Protein AF-A0A3A0B5J9-F1 (afdb_monomer)

Mean predicted aligned error: 9.52 Å

Solvent-accessible surface area (backbone atoms only — not comparable to full-atom values): 6127 Å² total; per-residue (Å²): 56,30,18,74,75,42,80,84,83,63,90,56,80,74,46,79,64,74,96,51,80,87,45,75,89,36,50,66,55,52,53,46,54,67,70,73,50,54,71,71,51,49,57,49,48,29,68,74,70,72,49,86,77,60,63,69,62,48,49,53,73,71,42,89,69,79,77,87,82,84,82,86,49,81,62,35,27,30,33,38,40,47,69,48,98,86,68,50,76,48,77,48,78,44,69,42,120

Secondary structure (DSSP, 8-state):
-EESS--SS-----B---TTTT-GGGHHHHHHHHHHSHHHHHHHHHHHHT----HHHHHHHTSSPPPPPP--STT-EEEEEEE-TTS-EEEEEEE--

Nearest PDB structures (foldseek):
  4qxj-assembly1_Y  TM=2.976E-01  e=6.461E+00  Saccharomyces cerevisiae S288C
  4qz4-assembly1_Y  TM=2.850E-01  e=6.046E+00  Saccharomyces cerevisiae S288C
  4qz6-assembly1_Y  TM=2.990E-01  e=5.658E+00  Saccharomyces cerevisiae S288C

pLDDT: mean 77.98, std 10.68, range [54.66, 92.56]

Radius of gyration: 16.23 Å; Cα contacts (8 Å, |Δi|>4): 103; chains: 1; bounding box: 34×33×40 Å

Structure (mmCIF, N/CA/C/O backbone):
data_AF-A0A3A0B5J9-F1
#
_entry.id   AF-A0A3A0B5J9-F1
#
loop_
_atom_site.group_PDB
_atom_site.id
_atom_site.type_symbol
_atom_site.label_atom_id
_atom_site.label_alt_id
_atom_site.label_comp_id
_atom_site.label_asym_id
_atom_site.label_entity_id
_atom_site.label_seq_id
_atom_site.pdbx_PDB_ins_code
_atom_site.Cartn_x
_atom_site.Cartn_y
_atom_site.Cartn_z
_atom_site.occupancy
_atom_site.B_iso_or_equiv
_atom_site.auth_seq_id
_atom_site.auth_comp_id
_atom_site.auth_asym_id
_atom_site.auth_atom_id
_atom_site.pdbx_PDB_model_num
ATOM 1 N N . MET A 1 1 ? 3.384 1.639 2.467 1.00 86.75 1 MET A N 1
ATOM 2 C CA . MET A 1 1 ? 2.552 0.424 2.313 1.00 86.75 1 MET A CA 1
ATOM 3 C C . MET A 1 1 ? 1.522 0.402 3.421 1.00 86.75 1 MET A C 1
ATOM 5 O O . MET A 1 1 ? 1.827 0.862 4.517 1.00 86.75 1 MET A O 1
ATOM 9 N N . VAL A 1 2 ? 0.325 -0.096 3.136 1.00 88.19 2 VAL A N 1
ATOM 10 C CA . VAL A 1 2 ? -0.797 -0.121 4.076 1.00 88.19 2 VAL A CA 1
ATOM 11 C C . VAL A 1 2 ? -1.463 -1.493 4.061 1.00 88.19 2 VAL A C 1
ATOM 13 O O . VAL A 1 2 ? -1.669 -2.069 2.990 1.00 88.19 2 VAL A O 1
ATOM 16 N N . ASP A 1 3 ? -1.792 -1.968 5.256 1.00 90.88 3 ASP A N 1
ATOM 17 C CA . ASP A 1 3 ? -2.747 -3.036 5.539 1.00 90.88 3 ASP A CA 1
ATOM 18 C C . ASP A 1 3 ? -3.937 -2.394 6.263 1.00 90.88 3 ASP A C 1
ATOM 20 O O . ASP A 1 3 ? -3.767 -1.780 7.322 1.00 90.88 3 ASP A O 1
ATOM 24 N N . ASP A 1 4 ? -5.113 -2.443 5.643 1.00 88.56 4 ASP A N 1
ATOM 25 C CA . ASP A 1 4 ? -6.312 -1.773 6.136 1.00 88.56 4 ASP A CA 1
ATOM 26 C C . ASP A 1 4 ? -7.091 -2.598 7.166 1.00 88.56 4 ASP A C 1
ATOM 28 O O . ASP A 1 4 ? -7.925 -2.020 7.859 1.00 88.56 4 ASP A O 1
ATOM 32 N N . ASP A 1 5 ? -6.812 -3.896 7.320 1.00 89.81 5 ASP A N 1
ATOM 33 C CA . ASP A 1 5 ? -7.475 -4.766 8.295 1.00 89.81 5 ASP A CA 1
ATOM 34 C C . ASP A 1 5 ? -6.477 -5.650 9.053 1.00 89.81 5 ASP A C 1
ATOM 36 O O . ASP A 1 5 ? -6.538 -6.881 9.043 1.00 89.81 5 ASP A O 1
ATOM 40 N N . TYR A 1 6 ? -5.534 -4.994 9.724 1.00 90.25 6 TYR A N 1
ATOM 41 C CA . TYR A 1 6 ? -4.421 -5.655 10.386 1.00 90.25 6 TYR A CA 1
ATOM 42 C C . TYR A 1 6 ? -4.868 -6.457 11.619 1.00 90.25 6 TYR A C 1
ATOM 44 O O . TYR A 1 6 ? -5.330 -5.906 12.624 1.00 90.25 6 TYR A O 1
ATOM 52 N N . ASP A 1 7 ? -4.653 -7.772 11.588 1.00 88.25 7 ASP A N 1
ATOM 53 C CA . ASP A 1 7 ? -5.060 -8.689 12.659 1.00 88.25 7 ASP A CA 1
ATOM 54 C C . ASP A 1 7 ? -4.058 -8.781 13.827 1.00 88.25 7 ASP A C 1
ATOM 56 O O . ASP A 1 7 ? -4.381 -9.314 14.890 1.00 88.25 7 ASP A O 1
ATOM 60 N N . GLY A 1 8 ? -2.862 -8.203 13.675 1.00 85.88 8 GLY A N 1
ATOM 61 C CA . GLY A 1 8 ? -1.790 -8.258 14.672 1.00 85.88 8 GLY A CA 1
ATOM 62 C C . GLY A 1 8 ? -0.740 -9.343 14.432 1.00 85.88 8 GLY A C 1
ATOM 63 O O . GLY A 1 8 ? 0.254 -9.359 15.155 1.00 85.88 8 GLY A O 1
ATOM 64 N N . SER A 1 9 ? -0.937 -10.218 13.445 1.00 85.44 9 SER A N 1
ATOM 65 C CA . SER A 1 9 ? -0.052 -11.346 13.144 1.00 85.44 9 SER A CA 1
ATOM 66 C C . SER A 1 9 ? 0.720 -11.148 11.843 1.00 85.44 9 SER A C 1
ATOM 68 O O . SER A 1 9 ? 1.950 -11.200 11.841 1.00 85.44 9 SER A O 1
ATOM 70 N N . ASN A 1 10 ? 0.011 -10.875 10.748 1.00 85.94 10 ASN A N 1
ATOM 71 C CA . ASN A 1 10 ? 0.575 -10.815 9.409 1.00 85.94 10 ASN A CA 1
ATOM 72 C C . ASN A 1 10 ? 0.300 -9.452 8.794 1.00 85.94 10 ASN A C 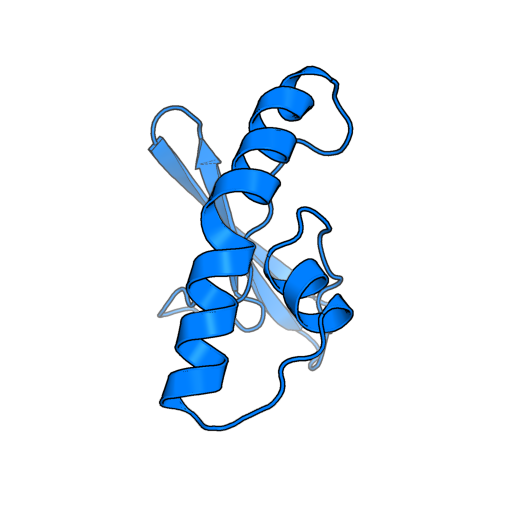1
ATOM 74 O O . ASN A 1 10 ? -0.812 -8.943 8.862 1.00 85.94 10 ASN A O 1
ATOM 78 N N . PHE A 1 11 ? 1.325 -8.871 8.176 1.00 86.44 11 PHE A N 1
ATOM 79 C CA . PHE A 1 11 ? 1.184 -7.629 7.430 1.00 86.44 11 PHE A CA 1
ATOM 80 C C . PHE A 1 11 ? 0.864 -7.953 5.972 1.00 86.44 11 PHE A C 1
ATOM 82 O O . PHE A 1 11 ? 1.742 -8.390 5.223 1.00 86.44 11 PHE A O 1
ATOM 89 N N . VAL A 1 12 ? -0.389 -7.750 5.570 1.00 86.75 12 VAL A N 1
ATOM 90 C CA . VAL A 1 12 ? -0.840 -8.000 4.201 1.00 86.75 12 VAL A CA 1
ATOM 91 C C . VAL A 1 12 ? -0.915 -6.673 3.461 1.00 86.75 12 VAL A C 1
ATOM 93 O O . VAL A 1 12 ? -1.777 -5.840 3.719 1.00 86.75 12 VAL A O 1
ATOM 96 N N . VAL A 1 13 ? -0.010 -6.468 2.503 1.00 84.69 13 VAL A N 1
ATOM 97 C CA . VAL A 1 13 ? 0.007 -5.231 1.713 1.00 84.69 13 VAL A CA 1
ATOM 98 C C . VAL A 1 13 ? -1.233 -5.179 0.826 1.00 84.69 13 VAL A C 1
ATOM 100 O O . VAL A 1 13 ? -1.342 -5.920 -0.149 1.00 84.69 13 VAL A O 1
ATOM 103 N N . LYS A 1 14 ? -2.154 -4.273 1.153 1.00 84.25 14 LYS A N 1
ATOM 104 C CA . LYS A 1 14 ? -3.349 -3.985 0.350 1.00 84.25 14 LYS A CA 1
ATOM 105 C C . LYS A 1 14 ? -3.096 -2.870 -0.644 1.00 84.25 14 LYS A C 1
ATOM 107 O O . LYS A 1 14 ? -3.552 -2.936 -1.779 1.00 84.25 14 LYS A O 1
ATOM 112 N N . GLN A 1 15 ? -2.336 -1.862 -0.223 1.00 76.56 15 GLN A N 1
ATOM 113 C CA . GLN A 1 15 ? -2.031 -0.713 -1.060 1.00 76.56 15 GLN A CA 1
ATOM 114 C C . GLN A 1 15 ? -0.634 -0.162 -0.767 1.00 76.56 15 GLN A C 1
ATOM 116 O O . GLN A 1 15 ? -0.132 -0.184 0.364 1.00 76.56 15 GLN A O 1
ATOM 121 N N . VAL A 1 16 ? 0.012 0.358 -1.807 1.00 75.75 16 VAL A N 1
ATOM 122 C CA . VAL A 1 16 ? 1.294 1.057 -1.708 1.00 75.75 16 VAL A CA 1
ATOM 123 C C . VAL A 1 16 ? 1.047 2.540 -1.950 1.00 75.75 16 VAL A C 1
ATOM 125 O O . VAL A 1 16 ? 0.341 2.920 -2.876 1.00 75.75 16 VAL A O 1
ATOM 128 N N . PHE A 1 17 ? 1.619 3.369 -1.084 1.00 71.25 17 PHE A N 1
ATOM 129 C CA . PHE A 1 17 ? 1.539 4.821 -1.161 1.00 71.25 17 PHE A CA 1
ATOM 130 C C . PHE A 1 17 ? 2.959 5.335 -1.339 1.00 71.25 17 PHE A C 1
ATOM 132 O O . PHE A 1 17 ? 3.867 4.893 -0.627 1.00 71.25 17 PHE A O 1
ATOM 139 N N . PHE A 1 18 ? 3.142 6.255 -2.278 1.00 68.62 18 PHE A N 1
ATOM 140 C CA . PHE A 1 18 ? 4.423 6.892 -2.543 1.00 68.62 18 PHE A CA 1
ATOM 141 C C . PHE A 1 18 ? 4.375 8.314 -1.990 1.00 68.62 18 PHE A C 1
ATOM 143 O O . PHE A 1 18 ? 3.553 9.126 -2.408 1.00 68.62 18 PHE A O 1
ATOM 150 N N . CYS A 1 19 ? 5.252 8.628 -1.038 1.00 59.94 19 CYS A N 1
ATOM 151 C CA . CYS A 1 19 ? 5.226 9.884 -0.277 1.00 59.94 19 CYS A CA 1
ATOM 152 C C . CYS A 1 19 ? 5.730 11.117 -1.062 1.00 59.94 19 CYS A C 1
ATOM 154 O O . CYS A 1 19 ? 6.212 12.073 -0.458 1.00 59.94 19 CYS A O 1
ATOM 156 N N . GLY A 1 20 ? 5.654 11.097 -2.395 1.00 58.03 20 GLY A N 1
ATOM 157 C CA . GLY A 1 20 ? 6.221 12.131 -3.263 1.00 58.03 20 GLY A CA 1
ATOM 158 C C . GLY A 1 20 ? 5.263 13.229 -3.722 1.00 58.03 20 GLY A C 1
ATOM 159 O O . GLY A 1 20 ? 5.704 14.341 -4.010 1.00 58.03 20 GLY A O 1
ATOM 160 N N . GLY A 1 21 ? 3.956 12.950 -3.745 1.00 60.91 21 GLY A N 1
ATOM 161 C CA . GLY A 1 21 ? 2.930 13.918 -4.152 1.00 60.91 21 GLY A CA 1
ATOM 162 C C . GLY A 1 21 ? 3.223 14.591 -5.503 1.00 60.91 21 GLY A C 1
ATOM 163 O O . GLY A 1 21 ? 3.650 13.935 -6.453 1.00 60.91 21 GLY A O 1
ATOM 164 N N . ASP A 1 22 ? 3.007 15.909 -5.570 1.00 60.94 22 ASP A N 1
ATOM 165 C CA . ASP A 1 22 ? 3.213 16.761 -6.759 1.00 60.94 22 ASP A CA 1
ATOM 166 C C . ASP A 1 22 ? 4.508 17.581 -6.725 1.00 60.94 22 ASP A C 1
ATOM 168 O O . ASP A 1 22 ? 4.655 18.572 -7.440 1.00 60.94 22 ASP A O 1
ATOM 172 N N . LYS A 1 23 ? 5.472 17.197 -5.883 1.00 68.50 23 LYS A N 1
ATOM 173 C CA . LYS A 1 23 ? 6.777 17.861 -5.888 1.00 68.50 23 LYS A CA 1
ATOM 174 C C . LYS A 1 23 ? 7.528 17.511 -7.172 1.00 68.50 23 LYS A C 1
ATOM 176 O O . LYS A 1 23 ? 7.629 16.341 -7.535 1.00 68.50 23 LYS A O 1
ATOM 181 N N . SER A 1 24 ? 8.138 18.517 -7.795 1.00 67.00 24 SER A N 1
ATOM 182 C CA . SER A 1 24 ? 8.875 18.393 -9.065 1.00 67.00 24 SER A CA 1
ATOM 183 C C . SER A 1 24 ? 10.018 17.370 -9.028 1.00 67.00 24 SER A C 1
ATOM 185 O O . SER A 1 24 ? 10.423 16.818 -10.047 1.00 67.00 24 SER A O 1
ATOM 187 N N . GLU A 1 25 ? 10.541 17.078 -7.837 1.00 66.19 25 GLU A N 1
ATOM 188 C CA . GLU A 1 25 ? 11.561 16.050 -7.597 1.00 66.19 25 GLU A CA 1
ATOM 189 C C . GLU A 1 25 ? 11.070 14.634 -7.962 1.00 66.19 25 GLU A C 1
ATOM 191 O O . GLU A 1 25 ? 11.877 13.769 -8.303 1.00 66.19 25 GLU A O 1
ATOM 196 N N . PHE A 1 26 ? 9.751 14.407 -7.971 1.00 66.62 26 PHE A N 1
ATOM 197 C CA . PHE A 1 26 ? 9.126 13.126 -8.307 1.00 66.62 26 PHE A CA 1
ATOM 198 C C . PHE A 1 26 ? 8.681 13.030 -9.769 1.00 66.62 26 PHE A C 1
ATOM 200 O O . PHE A 1 26 ? 8.269 11.953 -10.194 1.00 66.62 26 PHE A O 1
ATOM 207 N N . ASP A 1 27 ? 8.829 14.083 -10.580 1.00 69.88 27 ASP A N 1
ATOM 208 C CA . ASP A 1 27 ? 8.378 14.085 -11.981 1.00 69.88 27 ASP A CA 1
ATOM 209 C C . ASP A 1 27 ? 9.099 13.037 -12.834 1.00 69.88 27 ASP A C 1
ATOM 211 O O . ASP A 1 27 ? 8.493 12.381 -13.682 1.00 69.88 27 ASP A O 1
ATOM 215 N N . LYS A 1 28 ? 10.403 12.836 -12.603 1.00 67.00 28 LYS A N 1
ATOM 216 C CA . LYS A 1 28 ? 11.180 11.794 -13.298 1.00 67.00 28 LYS A CA 1
ATOM 217 C C . LYS A 1 28 ? 10.700 10.393 -12.925 1.00 67.00 28 LYS A C 1
ATOM 219 O O . LYS A 1 28 ? 10.651 9.515 -13.781 1.00 67.00 28 LYS A O 1
ATOM 224 N N . TRP A 1 29 ? 10.334 10.199 -11.661 1.00 65.00 29 TRP A N 1
ATOM 225 C CA . TRP A 1 29 ? 9.815 8.932 -11.162 1.00 65.00 29 TRP A CA 1
ATOM 226 C C . TRP A 1 29 ? 8.388 8.670 -11.665 1.00 65.00 29 TRP A C 1
ATOM 228 O O . TRP A 1 29 ? 8.134 7.576 -12.162 1.00 65.00 29 TRP A O 1
ATOM 238 N N . LYS A 1 30 ? 7.504 9.683 -11.660 1.00 66.62 30 LYS A N 1
ATOM 239 C CA . LYS A 1 30 ? 6.160 9.625 -12.265 1.00 66.62 30 LYS A CA 1
ATOM 240 C C . LYS A 1 30 ? 6.239 9.220 -13.741 1.00 66.62 30 LYS A C 1
ATOM 242 O O . LYS A 1 30 ? 5.616 8.242 -14.139 1.00 66.62 30 LYS A O 1
ATOM 247 N N . LYS A 1 31 ? 7.102 9.885 -14.521 1.00 69.44 31 LYS A N 1
ATOM 248 C CA . LYS A 1 31 ? 7.362 9.526 -15.929 1.00 69.44 31 LYS A CA 1
ATOM 249 C C . LYS A 1 31 ? 7.872 8.093 -16.080 1.00 69.44 31 LYS A C 1
ATOM 251 O O . LYS A 1 31 ? 7.445 7.387 -16.987 1.00 69.44 31 LYS A O 1
ATOM 256 N N . GLY A 1 32 ? 8.768 7.650 -15.197 1.00 66.12 32 GLY A N 1
ATOM 257 C CA . GLY A 1 32 ? 9.247 6.269 -15.174 1.00 66.12 32 GLY A CA 1
ATOM 258 C C . GLY A 1 32 ? 8.118 5.262 -14.943 1.00 66.12 32 GLY A C 1
ATOM 259 O O . GLY A 1 32 ? 8.007 4.304 -15.701 1.00 66.12 32 GLY A O 1
ATOM 260 N N . LEU A 1 33 ? 7.256 5.505 -13.952 1.00 63.53 33 LEU A N 1
ATOM 261 C CA . LEU A 1 33 ? 6.129 4.635 -13.606 1.00 63.53 33 LEU A CA 1
ATOM 262 C C . LEU A 1 33 ? 5.111 4.519 -14.751 1.00 63.53 33 LEU A C 1
ATOM 264 O O . LEU A 1 33 ? 4.691 3.411 -15.085 1.00 63.53 33 LEU A O 1
ATOM 268 N N . ASP A 1 34 ? 4.782 5.643 -15.394 1.00 62.94 34 ASP A N 1
ATOM 269 C CA . ASP A 1 34 ? 3.883 5.666 -16.552 1.00 62.94 34 ASP A CA 1
ATOM 270 C C . ASP A 1 34 ? 4.465 4.901 -17.750 1.00 62.94 34 ASP A C 1
ATOM 272 O O . ASP A 1 34 ? 3.728 4.247 -18.485 1.00 62.94 34 ASP A O 1
ATOM 276 N N . THR A 1 35 ? 5.793 4.914 -17.921 1.00 61.12 35 THR A N 1
ATOM 277 C CA . THR A 1 35 ? 6.459 4.268 -19.066 1.00 61.12 35 THR A CA 1
ATOM 278 C C . THR A 1 35 ? 6.699 2.763 -18.858 1.00 61.12 35 THR A C 1
ATOM 280 O O . THR A 1 35 ? 6.763 2.012 -19.830 1.00 61.12 35 THR A O 1
ATOM 283 N N . LEU A 1 36 ? 6.864 2.287 -17.614 1.00 55.47 36 LEU A N 1
ATOM 284 C CA . LEU A 1 36 ? 7.468 0.969 -17.345 1.00 55.47 36 LEU A CA 1
ATOM 285 C C . LEU A 1 36 ? 6.512 -0.220 -17.181 1.00 55.47 36 LEU A C 1
ATOM 287 O O . LEU A 1 36 ? 6.987 -1.352 -17.258 1.00 55.47 36 LEU A O 1
ATOM 291 N N . ALA A 1 37 ? 5.208 -0.036 -16.961 1.00 54.66 37 ALA A N 1
ATOM 292 C CA . ALA A 1 37 ? 4.379 -1.170 -16.517 1.00 54.66 37 ALA A CA 1
ATOM 293 C C . ALA A 1 37 ? 3.024 -1.341 -17.208 1.00 54.66 37 ALA A C 1
ATOM 295 O O . ALA A 1 37 ? 2.488 -2.455 -17.190 1.00 54.66 37 ALA A O 1
ATOM 296 N N . LYS A 1 38 ? 2.465 -0.289 -17.813 1.00 61.19 38 LYS A N 1
ATOM 297 C CA . LYS A 1 38 ? 1.034 -0.278 -18.134 1.00 61.19 38 LYS A CA 1
ATOM 298 C C . LYS A 1 38 ? 0.692 -1.091 -19.386 1.00 61.19 38 LYS A C 1
ATOM 300 O O . LYS A 1 38 ? -0.061 -2.062 -19.306 1.00 61.19 38 LYS A O 1
ATOM 305 N N . ASP A 1 39 ? 1.354 -0.816 -20.505 1.00 64.81 39 ASP A N 1
ATOM 306 C CA . ASP A 1 39 ? 0.998 -1.440 -21.787 1.00 64.81 39 ASP A CA 1
ATOM 307 C C . ASP A 1 39 ? 1.342 -2.930 -21.870 1.00 64.81 39 ASP A C 1
ATOM 309 O O . ASP A 1 39 ? 0.581 -3.734 -22.416 1.00 64.81 39 ASP A O 1
ATOM 313 N N . GLY A 1 40 ? 2.500 -3.322 -21.334 1.00 68.75 40 GLY A N 1
ATOM 314 C CA . GLY A 1 40 ? 2.978 -4.703 -21.411 1.00 68.75 40 GLY A CA 1
ATOM 315 C C . GLY A 1 40 ? 2.206 -5.655 -20.497 1.00 68.75 40 GLY A C 1
ATOM 316 O O . GLY A 1 40 ? 1.937 -6.796 -20.879 1.00 68.75 40 GLY A O 1
ATOM 317 N N . THR A 1 41 ? 1.844 -5.196 -19.297 1.00 72.38 41 THR A N 1
ATOM 318 C CA . THR A 1 41 ? 1.143 -6.010 -18.294 1.00 72.38 41 THR A CA 1
ATOM 319 C C . THR A 1 41 ? -0.333 -6.149 -18.640 1.00 72.38 41 THR A C 1
ATOM 321 O O . THR A 1 41 ? -0.847 -7.268 -18.623 1.00 72.38 41 THR A O 1
ATOM 324 N N . LYS A 1 42 ? -0.988 -5.053 -19.051 1.00 74.50 42 LYS A N 1
ATOM 325 C CA . LYS A 1 42 ? -2.394 -5.059 -19.474 1.00 74.50 42 LYS A CA 1
ATOM 326 C C . LYS A 1 42 ? -2.632 -6.016 -20.638 1.00 74.50 42 LYS A C 1
ATOM 328 O O . LYS A 1 42 ? -3.396 -6.966 -20.500 1.00 74.50 42 LYS A O 1
ATOM 333 N N . LYS A 1 43 ? -1.878 -5.860 -21.736 1.00 80.06 43 LYS A N 1
ATOM 334 C CA . LYS A 1 43 ? -2.017 -6.711 -22.933 1.00 80.06 43 LYS A CA 1
ATOM 335 C C . LYS A 1 43 ? -1.790 -8.192 -22.634 1.00 80.06 43 LYS A C 1
ATOM 337 O O . LYS A 1 43 ? -2.432 -9.056 -23.229 1.00 80.06 43 LYS A O 1
ATOM 342 N N . LYS A 1 44 ? -0.871 -8.515 -21.716 1.00 82.25 44 LYS A N 1
ATOM 343 C CA . LYS A 1 44 ? -0.656 -9.900 -21.272 1.00 82.25 44 LYS A CA 1
ATOM 344 C C . LYS A 1 44 ? -1.842 -10.427 -20.465 1.00 82.25 44 LYS A C 1
ATOM 346 O O . LYS A 1 44 ? -2.239 -11.570 -20.692 1.00 82.25 44 L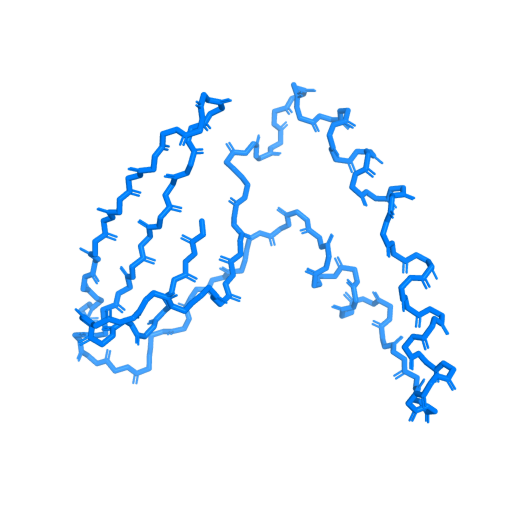YS A O 1
ATOM 351 N N . ALA A 1 45 ? -2.400 -9.625 -19.559 1.00 78.06 45 ALA A N 1
ATOM 352 C CA . ALA A 1 45 ? -3.557 -10.002 -18.753 1.00 78.06 45 ALA A CA 1
ATOM 353 C C . ALA A 1 45 ? -4.806 -10.226 -19.623 1.00 78.06 45 ALA A C 1
ATOM 355 O O . ALA A 1 45 ? -5.403 -11.297 -19.543 1.00 78.06 45 ALA A O 1
ATOM 356 N N . GLU A 1 46 ? -5.123 -9.295 -20.527 1.00 84.69 46 GLU A N 1
ATOM 357 C CA . GLU A 1 46 ? -6.245 -9.410 -21.475 1.00 84.69 46 GLU A CA 1
ATOM 358 C C . GLU A 1 46 ? -6.120 -10.662 -22.346 1.00 84.69 46 GLU A C 1
ATOM 360 O O . GLU A 1 46 ? -7.053 -11.456 -22.453 1.00 84.69 46 GLU A O 1
ATOM 365 N N . LYS A 1 47 ? -4.928 -10.911 -22.905 1.00 87.44 47 LYS A N 1
ATOM 366 C CA . LYS A 1 47 ? -4.672 -12.089 -23.745 1.00 87.44 47 LYS A CA 1
ATOM 367 C C . LYS A 1 47 ? -4.781 -13.409 -22.977 1.00 87.44 47 LYS A C 1
ATOM 369 O O . LYS A 1 47 ? -5.255 -14.398 -23.533 1.00 87.44 47 LYS A O 1
ATOM 374 N N . THR A 1 48 ? -4.303 -13.446 -21.734 1.00 87.56 48 THR A N 1
ATOM 375 C CA . THR A 1 48 ? -4.246 -14.680 -20.931 1.00 87.56 48 THR A CA 1
ATOM 376 C C . THR A 1 48 ? -5.610 -15.024 -20.343 1.00 87.56 48 THR A C 1
ATOM 378 O O . THR A 1 48 ? -6.013 -16.183 -20.369 1.00 87.56 48 THR A O 1
ATOM 381 N N . LEU A 1 49 ? -6.326 -14.019 -19.838 1.00 85.62 49 LEU A N 1
ATOM 382 C CA . LEU A 1 49 ? -7.604 -14.194 -19.151 1.00 85.62 49 LEU A CA 1
ATOM 383 C C . LEU A 1 49 ? -8.810 -14.039 -20.090 1.00 85.62 49 LEU A C 1
ATOM 385 O O . LEU A 1 49 ? -9.917 -14.387 -19.694 1.00 85.62 49 LEU A O 1
ATOM 389 N N . LYS A 1 50 ? -8.598 -13.575 -21.333 1.00 87.25 50 LYS A N 1
ATOM 390 C CA . LYS A 1 50 ? -9.646 -13.280 -22.330 1.00 87.25 50 LYS A CA 1
ATOM 391 C C . LYS A 1 50 ? -10.707 -12.324 -21.783 1.00 87.25 50 LYS A C 1
ATOM 393 O O . LYS A 1 50 ? -11.904 -12.569 -21.908 1.00 87.25 50 LYS A O 1
ATOM 398 N N . ILE A 1 51 ? -10.238 -11.252 -21.159 1.00 88.00 51 ILE A N 1
ATOM 399 C CA . ILE A 1 51 ? -11.063 -10.183 -20.595 1.00 88.00 51 ILE A CA 1
ATOM 400 C C . ILE A 1 51 ? -10.700 -8.860 -21.261 1.00 88.00 51 ILE A C 1
ATOM 402 O O . ILE A 1 51 ? -9.580 -8.709 -21.749 1.00 88.00 51 ILE A O 1
ATOM 406 N N . GLU A 1 52 ? -11.625 -7.909 -21.233 1.00 80.75 52 GLU A N 1
ATOM 407 C CA . GLU A 1 52 ? -11.339 -6.504 -21.521 1.00 80.75 52 GLU A CA 1
ATOM 408 C C . GLU A 1 52 ? -11.077 -5.786 -20.199 1.00 80.75 52 GLU A C 1
ATOM 410 O O . GLU A 1 52 ? -11.820 -5.964 -19.229 1.00 80.75 52 GLU A O 1
ATOM 415 N N . ILE A 1 53 ? -9.987 -5.024 -20.135 1.00 79.00 53 ILE A N 1
ATOM 416 C CA . ILE A 1 53 ? -9.616 -4.275 -18.939 1.00 79.00 53 ILE A CA 1
ATOM 417 C C . ILE A 1 53 ? -9.900 -2.798 -19.191 1.00 79.00 53 ILE A C 1
ATOM 419 O O . ILE A 1 53 ? -9.292 -2.197 -20.073 1.00 79.00 53 ILE A O 1
ATOM 423 N N . ASP A 1 54 ? -10.768 -2.219 -18.362 1.00 80.25 54 ASP A N 1
ATOM 424 C CA . ASP A 1 54 ? -11.041 -0.782 -18.332 1.00 80.25 54 ASP A CA 1
ATOM 425 C C . ASP A 1 54 ? -9.743 0.014 -18.108 1.00 80.25 54 ASP A C 1
ATOM 427 O O . ASP A 1 54 ? -9.057 -0.139 -17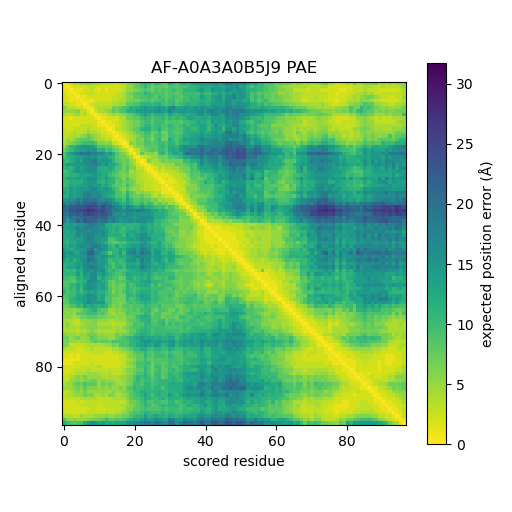.091 1.00 80.25 54 ASP A O 1
ATOM 431 N N . ASP A 1 55 ? -9.413 0.847 -19.094 1.00 74.25 55 ASP A N 1
ATOM 432 C CA . ASP A 1 55 ? -8.240 1.713 -19.144 1.00 74.25 55 ASP A CA 1
ATOM 433 C C . ASP A 1 55 ? -8.166 2.636 -17.929 1.00 74.25 55 ASP A C 1
ATOM 435 O O . ASP A 1 55 ? -7.109 2.727 -17.309 1.00 74.25 55 ASP A O 1
ATOM 439 N N . GLU A 1 56 ? -9.283 3.248 -17.533 1.00 73.56 56 GLU A N 1
ATOM 440 C CA . GLU A 1 56 ? -9.335 4.164 -16.395 1.00 73.56 56 GLU A CA 1
ATOM 441 C C . GLU A 1 56 ? -9.102 3.406 -15.085 1.00 73.56 56 GLU A C 1
ATOM 443 O O . GLU A 1 56 ? -8.328 3.836 -14.224 1.00 73.56 56 GLU A O 1
ATOM 448 N N . ALA A 1 57 ? -9.712 2.227 -14.940 1.00 70.75 57 ALA A N 1
ATOM 449 C CA . ALA A 1 57 ? -9.518 1.387 -13.762 1.00 70.75 57 ALA A CA 1
ATOM 450 C C . ALA A 1 57 ? -8.073 0.866 -13.651 1.00 70.75 57 ALA A C 1
AT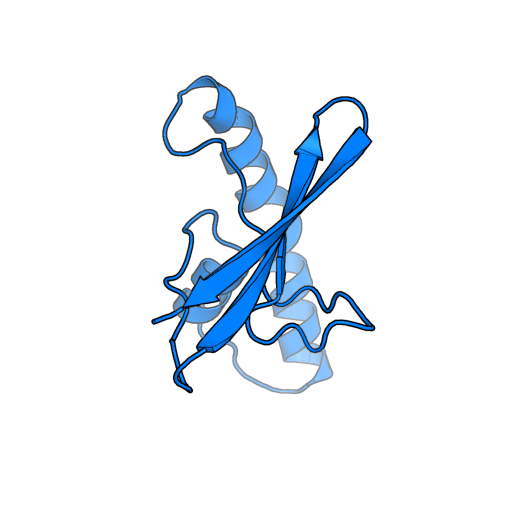OM 452 O O . ALA A 1 57 ? -7.537 0.764 -12.542 1.00 70.75 57 ALA A O 1
ATOM 453 N N . PHE A 1 58 ? -7.437 0.556 -14.783 1.00 72.75 58 PHE A N 1
ATOM 454 C CA . PHE A 1 58 ? -6.053 0.090 -14.844 1.00 72.75 58 PHE A CA 1
ATOM 455 C C . PHE A 1 58 ? -5.054 1.222 -14.590 1.00 72.75 58 PHE A C 1
ATOM 457 O O . PHE A 1 58 ? -4.100 1.045 -13.828 1.00 72.75 58 PHE A O 1
ATOM 464 N N . ASP A 1 59 ? -5.305 2.405 -15.151 1.00 68.88 59 ASP A N 1
ATOM 465 C CA . ASP A 1 59 ? -4.525 3.611 -14.880 1.00 68.88 59 ASP A CA 1
ATOM 466 C C . ASP A 1 59 ? -4.630 4.046 -13.428 1.00 68.88 59 ASP A C 1
ATOM 468 O O . ASP A 1 59 ? -3.638 4.485 -12.846 1.00 68.88 59 ASP A O 1
ATOM 472 N N . ARG A 1 60 ? -5.805 3.872 -12.823 1.00 67.38 60 ARG A N 1
ATOM 473 C CA . ARG A 1 60 ? -6.018 4.089 -11.398 1.00 67.38 60 ARG A CA 1
ATOM 474 C C . ARG A 1 60 ? -5.219 3.096 -10.552 1.00 67.38 60 ARG A C 1
ATOM 476 O O . ARG A 1 60 ? -4.536 3.513 -9.623 1.00 67.38 60 ARG A O 1
ATOM 483 N N . LEU A 1 61 ? -5.259 1.803 -10.887 1.00 66.81 61 LEU A N 1
ATOM 484 C CA . LEU A 1 61 ? -4.550 0.749 -10.148 1.00 66.81 61 LEU A CA 1
ATOM 485 C C . LEU A 1 61 ? -3.024 0.927 -10.174 1.00 66.81 61 LEU A C 1
ATOM 487 O O . LEU A 1 61 ? -2.362 0.727 -9.158 1.00 66.81 61 LEU A O 1
ATOM 491 N N . TYR A 1 62 ? -2.470 1.304 -11.327 1.00 63.56 62 TYR A N 1
ATOM 492 C CA . TYR A 1 62 ? -1.034 1.556 -11.513 1.00 63.56 62 TYR A CA 1
ATOM 493 C C . TYR A 1 62 ? -0.678 3.048 -11.443 1.00 63.56 62 TYR A C 1
ATOM 495 O O . TYR A 1 62 ? 0.402 3.462 -11.872 1.00 63.56 62 TYR A O 1
ATOM 503 N N . GLY A 1 63 ? -1.599 3.862 -10.931 1.00 64.25 63 GLY A N 1
ATOM 504 C CA . GLY A 1 63 ? -1.449 5.300 -10.798 1.00 64.25 63 GLY A CA 1
ATOM 505 C C . GLY A 1 63 ? -0.653 5.692 -9.557 1.00 64.25 63 GLY A C 1
ATOM 506 O O . GLY A 1 63 ? -0.337 4.886 -8.686 1.00 64.25 63 GLY A O 1
ATOM 507 N N . HIS A 1 64 ? -0.339 6.981 -9.463 1.00 65.94 64 HIS A N 1
ATOM 508 C CA . HIS A 1 64 ? 0.338 7.573 -8.304 1.00 65.94 64 HIS A CA 1
ATOM 509 C C . HIS A 1 64 ? -0.646 8.212 -7.308 1.00 65.94 64 HIS A C 1
ATOM 511 O O . HIS A 1 64 ? -0.225 8.795 -6.307 1.00 65.94 64 HIS A O 1
ATOM 517 N N . ILE A 1 65 ? -1.951 8.127 -7.586 1.00 68.31 65 ILE A N 1
ATOM 518 C CA . ILE A 1 65 ? -2.998 8.700 -6.745 1.00 68.31 65 ILE A CA 1
ATOM 519 C C . ILE A 1 65 ? -3.332 7.716 -5.632 1.00 68.31 65 ILE A C 1
ATOM 521 O O . ILE A 1 65 ? -3.609 6.540 -5.840 1.00 68.31 65 ILE A O 1
ATOM 525 N N . SER A 1 66 ? -3.290 8.238 -4.419 1.00 71.00 66 SER A N 1
ATOM 526 C CA . SER A 1 66 ? -3.597 7.502 -3.207 1.00 71.00 66 SER A CA 1
ATOM 527 C C . SER A 1 66 ? -5.110 7.433 -2.996 1.00 71.00 66 SER A C 1
ATOM 529 O O . SER A 1 66 ? -5.777 8.465 -3.000 1.00 71.00 66 SER A O 1
ATOM 531 N N . HIS A 1 67 ? -5.652 6.233 -2.792 1.00 75.00 67 HIS A N 1
ATOM 532 C CA . HIS A 1 67 ? -7.068 6.034 -2.468 1.00 75.00 67 HIS A CA 1
ATOM 533 C C . HIS A 1 67 ? -7.370 6.150 -0.967 1.00 75.00 67 HIS A C 1
ATOM 535 O O . HIS A 1 67 ? -6.515 5.798 -0.148 1.00 75.00 67 HIS A O 1
ATOM 541 N N . PRO A 1 68 ? -8.576 6.631 -0.604 1.00 82.06 68 PRO A N 1
ATOM 542 C CA . PRO A 1 68 ? -9.040 6.613 0.776 1.00 82.06 68 PRO A CA 1
ATOM 543 C C . PRO A 1 68 ? -9.228 5.175 1.270 1.00 82.06 68 PRO A C 1
ATOM 545 O O . PRO A 1 68 ? -9.553 4.275 0.499 1.00 82.06 68 PRO A O 1
ATOM 548 N N . ILE A 1 69 ? -9.042 4.978 2.574 1.00 83.88 69 ILE A N 1
ATOM 549 C CA . ILE A 1 69 ? -9.236 3.687 3.237 1.00 83.88 69 ILE A CA 1
ATOM 550 C C . ILE A 1 69 ? -10.669 3.639 3.767 1.00 83.88 69 ILE A C 1
ATOM 552 O O . ILE A 1 69 ? -11.070 4.503 4.548 1.00 83.88 69 ILE A O 1
ATOM 556 N N . GLU A 1 70 ? -11.438 2.634 3.355 1.00 85.75 70 GLU A N 1
ATOM 557 C CA . GLU A 1 70 ? -12.785 2.417 3.881 1.00 85.75 70 GLU A CA 1
ATOM 558 C C . GLU A 1 70 ? -12.727 1.839 5.301 1.00 85.75 70 GLU A C 1
ATOM 560 O O . GLU A 1 70 ? -12.151 0.772 5.540 1.00 85.75 70 GLU A O 1
ATOM 565 N N . ILE A 1 71 ? -13.371 2.524 6.248 1.00 87.88 71 ILE A N 1
ATOM 566 C CA . ILE A 1 71 ? -13.536 2.027 7.616 1.00 87.88 71 ILE A CA 1
ATOM 567 C C . ILE A 1 71 ? -14.801 1.175 7.665 1.00 87.88 71 ILE A C 1
ATOM 569 O O . ILE A 1 71 ? -15.917 1.687 7.606 1.00 87.88 71 ILE A O 1
ATOM 573 N N . LYS A 1 72 ? -14.625 -0.143 7.758 1.00 87.50 72 LYS A N 1
ATOM 574 C CA . LYS A 1 72 ? -15.721 -1.123 7.759 1.00 87.50 72 LYS A CA 1
ATOM 575 C C . LYS A 1 72 ? -16.214 -1.443 9.165 1.00 87.50 72 LYS A C 1
ATOM 577 O O . LYS A 1 72 ? -17.371 -1.818 9.338 1.00 87.50 72 LYS A O 1
ATOM 582 N N . LYS A 1 73 ? -15.342 -1.329 10.170 1.00 89.06 73 LYS A N 1
ATOM 583 C CA . LYS A 1 73 ? -15.650 -1.663 11.565 1.00 89.06 73 LYS A CA 1
ATOM 584 C C . LYS A 1 73 ? -15.044 -0.655 12.534 1.00 89.06 73 LYS A C 1
ATOM 586 O O . LYS A 1 73 ? -13.941 -0.158 12.323 1.00 89.06 73 LYS A O 1
ATOM 591 N N . LYS A 1 74 ? -15.751 -0.406 13.636 1.00 86.75 74 LYS A N 1
ATOM 592 C CA . LYS A 1 74 ? -15.228 0.385 14.752 1.00 86.75 74 LYS A CA 1
ATOM 593 C C . LYS A 1 74 ? -14.023 -0.327 15.369 1.00 86.75 74 LYS A C 1
ATOM 595 O O . LYS A 1 74 ? -14.102 -1.520 15.663 1.00 86.75 74 LYS A O 1
ATOM 600 N N . GLY A 1 75 ? -12.916 0.388 15.554 1.00 87.44 75 GLY A N 1
ATOM 601 C CA . GLY A 1 75 ? -11.660 -0.181 16.047 1.00 87.44 75 GLY A CA 1
ATOM 602 C C . GLY A 1 75 ? -10.861 -0.952 14.991 1.00 87.44 75 GLY A C 1
ATOM 603 O O . GLY A 1 75 ? -9.988 -1.741 15.355 1.00 87.44 75 GLY A O 1
ATOM 604 N N . GLN A 1 76 ? -11.151 -0.760 13.698 1.00 90.31 76 GLN A N 1
ATOM 605 C CA . GLN A 1 76 ? -10.351 -1.329 12.610 1.00 90.31 76 GLN A CA 1
ATOM 606 C C . GLN A 1 76 ? -8.893 -0.887 12.747 1.00 90.31 76 GLN A C 1
ATOM 608 O O . GLN A 1 76 ? -8.601 0.304 12.875 1.00 90.31 76 GLN A O 1
ATOM 613 N N . LYS A 1 77 ? -7.980 -1.858 12.739 1.00 91.38 77 LYS A N 1
ATOM 614 C CA . LYS A 1 77 ? -6.549 -1.601 12.855 1.00 91.38 77 LYS A CA 1
ATOM 615 C C . LYS A 1 77 ? -5.961 -1.422 11.467 1.00 91.38 77 LYS A C 1
ATOM 617 O O . LYS A 1 77 ? -6.025 -2.327 10.646 1.00 91.38 77 LYS A O 1
ATOM 622 N N . ILE A 1 78 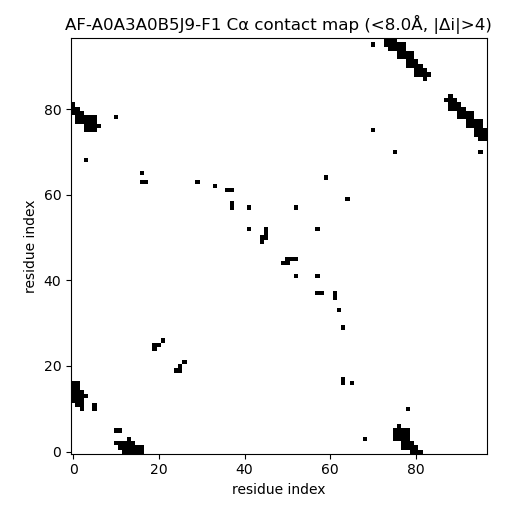? -5.349 -0.273 11.239 1.00 91.56 78 ILE A N 1
ATOM 623 C CA . ILE A 1 78 ? -4.692 0.069 9.983 1.00 91.56 78 ILE A CA 1
ATOM 624 C C . ILE A 1 78 ? -3.192 0.081 10.249 1.00 91.56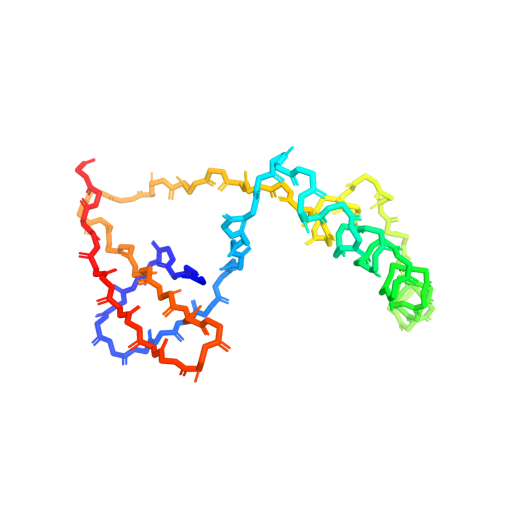 78 ILE A C 1
ATOM 626 O O . ILE A 1 78 ? -2.697 0.940 10.981 1.00 91.56 78 ILE A O 1
ATOM 630 N N . ALA A 1 79 ? -2.454 -0.868 9.679 1.00 91.94 79 ALA A N 1
ATOM 631 C CA . ALA A 1 79 ? -1.001 -0.882 9.772 1.00 91.94 79 ALA A CA 1
ATOM 632 C C . ALA A 1 79 ? -0.392 -0.129 8.588 1.00 91.94 79 ALA A C 1
ATOM 634 O O . ALA A 1 79 ? -0.621 -0.447 7.424 1.00 91.94 79 ALA A O 1
ATOM 635 N N . VAL A 1 80 ? 0.430 0.869 8.891 1.00 90.19 80 VAL A N 1
ATOM 636 C CA . VAL A 1 80 ? 1.163 1.663 7.907 1.00 90.19 80 VAL A CA 1
ATOM 637 C C . VAL A 1 80 ? 2.642 1.337 8.040 1.00 90.19 80 VAL A C 1
ATOM 639 O O . VAL A 1 80 ? 3.249 1.580 9.083 1.00 90.19 80 VAL A O 1
ATOM 642 N N . ARG A 1 81 ? 3.226 0.792 6.974 1.00 89.94 81 ARG A N 1
ATOM 643 C CA . ARG A 1 81 ? 4.656 0.493 6.857 1.00 89.94 81 ARG A CA 1
ATOM 644 C C . ARG A 1 81 ? 5.308 1.487 5.909 1.00 89.94 81 ARG A C 1
ATOM 646 O O . ARG A 1 81 ? 4.923 1.583 4.740 1.00 89.94 81 ARG A O 1
ATOM 653 N N . ILE A 1 82 ? 6.306 2.202 6.401 1.00 86.50 82 ILE A N 1
ATOM 654 C CA . ILE A 1 82 ? 7.120 3.134 5.622 1.00 86.50 82 ILE A CA 1
ATOM 655 C C . ILE A 1 82 ? 8.492 2.498 5.428 1.00 86.50 82 ILE A C 1
ATOM 657 O O . ILE A 1 82 ? 9.049 1.950 6.377 1.00 86.50 82 ILE A O 1
ATOM 661 N N . ILE A 1 83 ? 9.002 2.568 4.199 1.00 83.88 83 ILE A N 1
ATOM 662 C CA . ILE A 1 83 ? 10.369 2.175 3.863 1.00 83.88 83 ILE A CA 1
ATOM 663 C C . ILE A 1 83 ? 11.123 3.451 3.500 1.00 83.88 83 ILE A C 1
ATOM 665 O O . ILE A 1 83 ? 10.671 4.206 2.634 1.00 83.88 83 ILE A O 1
ATOM 669 N N . SER A 1 84 ? 12.228 3.722 4.189 1.00 80.00 84 SER A N 1
ATOM 670 C CA . SER A 1 84 ? 13.102 4.846 3.867 1.00 80.00 84 SER A CA 1
ATOM 671 C C . SER A 1 84 ? 13.858 4.573 2.563 1.00 80.00 84 SER A C 1
ATOM 673 O O . SER A 1 84 ? 14.003 3.432 2.128 1.00 80.00 84 SER A O 1
ATOM 675 N N . GLN A 1 85 ? 14.401 5.617 1.940 1.00 73.31 85 GLN A N 1
ATOM 676 C CA . GLN A 1 85 ? 15.265 5.458 0.761 1.00 73.31 85 GLN A CA 1
ATOM 677 C C . GLN A 1 85 ? 16.528 4.618 1.037 1.00 73.31 85 GLN A C 1
ATOM 679 O O . GLN A 1 85 ? 17.163 4.141 0.102 1.00 73.31 85 GLN A O 1
ATOM 684 N N . PHE A 1 86 ? 16.885 4.440 2.312 1.00 80.31 86 PHE A N 1
ATOM 685 C CA . PHE A 1 86 ? 18.006 3.620 2.764 1.00 80.31 86 PHE A CA 1
ATOM 686 C C . PHE A 1 86 ? 17.592 2.175 3.088 1.00 80.31 86 PHE A C 1
ATOM 688 O O . PHE A 1 86 ? 18.425 1.385 3.521 1.00 80.31 86 PHE A O 1
ATOM 695 N N . GLY A 1 87 ? 16.320 1.818 2.870 1.00 78.38 87 GLY A N 1
ATOM 696 C CA . GLY A 1 87 ? 15.785 0.479 3.119 1.00 78.38 87 GLY A CA 1
ATOM 697 C C . GLY A 1 87 ? 15.341 0.231 4.561 1.00 78.38 87 GLY A C 1
ATOM 698 O O . GLY A 1 87 ? 15.005 -0.898 4.902 1.00 78.38 87 GLY A O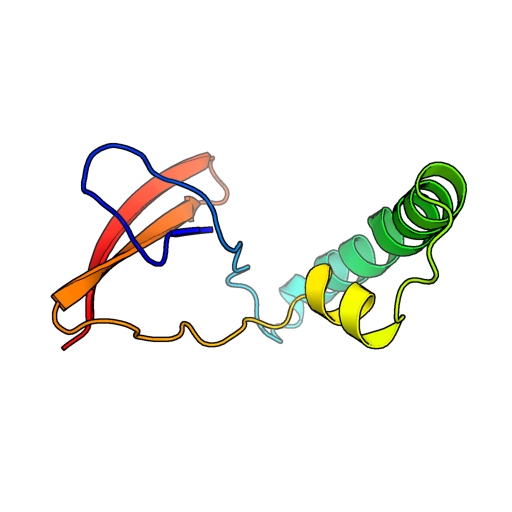 1
ATOM 699 N N . GLU A 1 88 ? 15.321 1.254 5.418 1.00 88.88 88 GLU A N 1
ATOM 700 C CA . GLU A 1 88 ? 14.851 1.098 6.795 1.00 88.88 88 GLU A CA 1
ATOM 701 C C . GLU A 1 88 ? 13.332 1.006 6.833 1.00 88.88 88 GLU A C 1
ATOM 703 O O . GLU A 1 88 ? 12.626 1.829 6.247 1.00 88.88 88 GLU A O 1
ATOM 708 N N . GLU A 1 89 ? 12.826 0.030 7.574 1.00 90.50 89 GLU A N 1
ATOM 709 C CA . GLU A 1 89 ? 11.402 -0.235 7.684 1.00 90.50 89 GLU A CA 1
ATOM 710 C C . GLU A 1 89 ? 10.852 0.207 9.042 1.00 90.50 89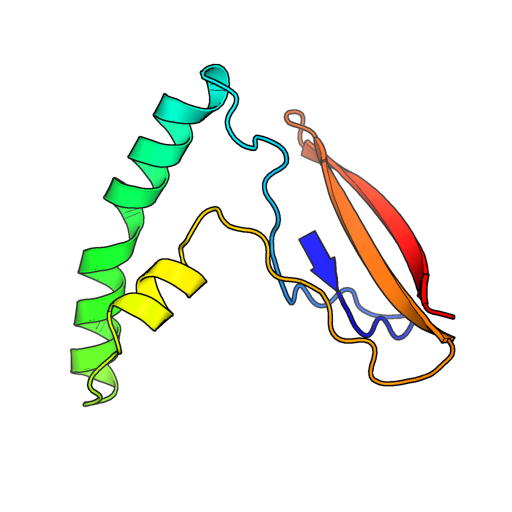 GLU A C 1
ATOM 712 O O . GLU A 1 89 ? 11.373 -0.166 10.091 1.00 90.50 89 GLU A O 1
ATOM 717 N N . SER A 1 90 ? 9.750 0.957 9.037 1.00 90.00 90 SER A N 1
ATOM 718 C CA . SER A 1 90 ? 9.030 1.336 10.258 1.00 90.00 90 SER A CA 1
ATOM 719 C C . SER A 1 90 ? 7.533 1.091 10.111 1.00 90.00 90 SER A C 1
ATOM 721 O O . SER A 1 90 ? 6.936 1.456 9.096 1.00 90.00 90 SER A O 1
ATOM 723 N N . THR A 1 91 ? 6.917 0.461 11.119 1.00 92.12 91 THR A N 1
ATOM 724 C CA . THR A 1 91 ? 5.470 0.181 11.149 1.00 92.12 91 THR A CA 1
ATOM 725 C C . THR A 1 91 ? 4.796 0.996 12.229 1.00 92.12 91 THR A C 1
ATOM 727 O O . THR A 1 91 ? 5.234 0.984 13.377 1.00 92.12 91 THR A O 1
ATOM 730 N N . LYS A 1 92 ? 3.659 1.599 11.897 1.00 92.56 92 LYS A N 1
ATOM 731 C CA . LYS A 1 92 ? 2.741 2.166 12.877 1.00 92.56 92 LYS A CA 1
ATOM 732 C C . LYS A 1 92 ? 1.351 1.589 12.673 1.00 92.56 92 LYS A C 1
ATOM 734 O O . LYS A 1 92 ? 0.840 1.607 11.560 1.00 92.56 92 LYS A O 1
ATOM 739 N N . VAL A 1 93 ? 0.745 1.097 13.749 1.00 92.50 93 VAL A N 1
ATOM 740 C CA . VAL A 1 93 ? -0.645 0.633 13.741 1.00 92.50 93 VAL A CA 1
ATOM 741 C C . VAL A 1 93 ? -1.528 1.749 14.284 1.00 92.50 93 VAL A C 1
ATOM 743 O O . VAL A 1 93 ? -1.277 2.279 15.366 1.00 92.50 93 VAL A O 1
ATOM 746 N N . LEU A 1 94 ? -2.537 2.122 13.511 1.00 90.81 94 LEU A N 1
ATOM 747 C CA . LEU A 1 94 ? -3.566 3.093 13.855 1.00 90.81 94 LEU A CA 1
ATOM 748 C C . LEU A 1 94 ? -4.869 2.343 14.128 1.00 90.81 94 LEU A C 1
ATOM 750 O O . LEU A 1 94 ? -5.097 1.287 13.548 1.00 90.81 94 LEU A O 1
ATOM 754 N N . SER A 1 95 ? -5.718 2.875 15.002 1.00 89.75 95 SER A N 1
ATOM 755 C CA . SER A 1 95 ? -7.076 2.356 15.198 1.00 89.75 95 SER A CA 1
ATOM 756 C C . SER A 1 95 ? -8.055 3.397 14.681 1.00 89.75 95 SER A C 1
ATOM 758 O O . SER A 1 95 ? -7.975 4.552 15.093 1.00 89.75 95 SER A O 1
ATOM 760 N N . ALA A 1 96 ? -8.928 3.007 13.758 1.00 82.06 96 ALA A N 1
ATOM 761 C CA . ALA A 1 96 ? -10.008 3.859 13.286 1.00 82.06 96 ALA A CA 1
ATOM 762 C C . ALA A 1 96 ? -11.159 3.845 14.304 1.00 82.06 96 ALA A C 1
ATOM 764 O O . ALA A 1 96 ? -11.579 2.770 14.747 1.00 82.06 96 ALA A O 1
ATOM 765 N N . GLU A 1 97 ? -11.622 5.030 14.702 1.00 68.06 97 GLU A N 1
ATOM 766 C CA . GLU A 1 97 ? -12.732 5.219 15.652 1.00 68.06 97 GLU A CA 1
ATOM 767 C C . GLU A 1 97 ? -14.116 5.081 15.013 1.00 68.06 97 GLU A C 1
ATOM 769 O O . GLU A 1 97 ? -14.259 5.396 13.811 1.00 68.06 97 GLU A O 1
#

Foldseek 3Di:
DKDFADPPPDGDDPDDADPCPPPPV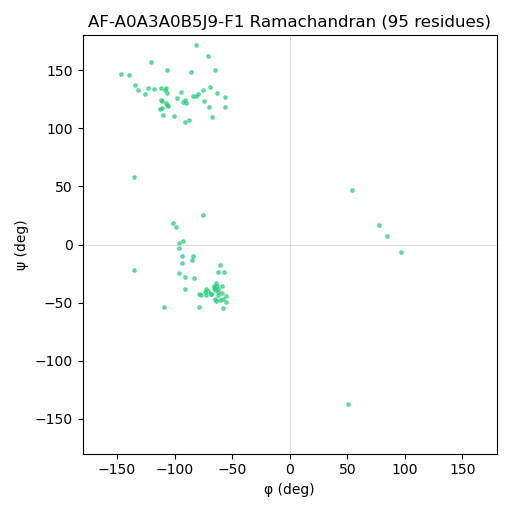CVVVQVVLVPPDQPVPQVVCCVVVVDDDDPVVSCVRSDNDDDDRDDPDQQGWMWDWDADPVRDIDIDIDTDD

Sequence (97 aa):
MVDDDYDGSNFVVKQVFFCGGDKSEFDKWKKGLDTLAKDGTKKKAEKTLKIEIDDEAFDRLYGHISHPIEIKKKGQKIAVRIISQFGEESTKVLSAE